Protein AF-A0A7Y8P0M4-F1 (afdb_monomer_lite)

Structure (mmCIF, N/CA/C/O backbone):
data_AF-A0A7Y8P0M4-F1
#
_entry.id   AF-A0A7Y8P0M4-F1
#
loop_
_atom_site.group_PDB
_atom_site.id
_atom_site.type_symbol
_atom_site.label_atom_id
_atom_site.label_alt_id
_atom_site.label_comp_id
_atom_site.label_asym_id
_atom_site.label_entity_id
_atom_site.label_seq_id
_atom_site.pdbx_PDB_ins_code
_atom_site.Cartn_x
_atom_site.Cartn_y
_atom_site.Cartn_z
_atom_site.occupancy
_atom_site.B_iso_or_equiv
_atom_site.auth_seq_id
_atom_site.auth_comp_id
_atom_site.auth_asym_id
_atom_site.auth_atom_id
_atom_site.pdbx_PDB_model_num
ATOM 1 N N . ASP A 1 1 ? -5.318 5.585 -12.826 1.00 85.81 1 ASP A N 1
ATOM 2 C CA . ASP A 1 1 ? -5.594 5.882 -11.404 1.00 85.81 1 ASP A CA 1
ATOM 3 C C . ASP A 1 1 ? -6.880 5.229 -10.946 1.00 85.81 1 ASP A C 1
ATOM 5 O O . ASP A 1 1 ? -7.837 5.169 -11.714 1.00 85.81 1 ASP A O 1
ATOM 9 N N . LEU A 1 2 ? -6.914 4.782 -9.694 1.00 94.31 2 LEU A N 1
ATOM 10 C CA . LEU A 1 2 ? -8.087 4.229 -9.022 1.00 94.31 2 LEU A CA 1
ATOM 11 C C . LEU A 1 2 ? -8.344 5.0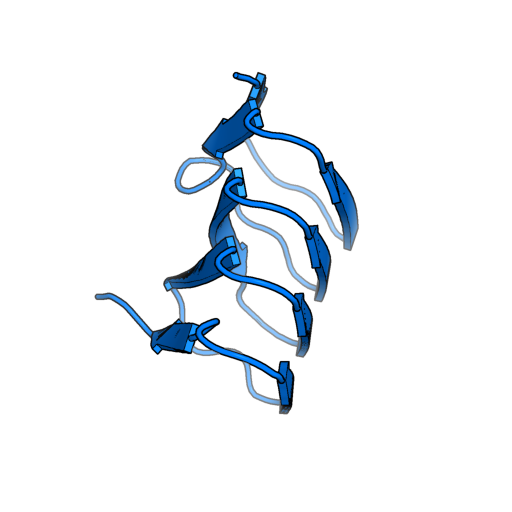02 -7.725 1.00 94.31 2 LEU A C 1
ATOM 13 O O . LEU A 1 2 ? -7.439 5.169 -6.909 1.00 94.31 2 LEU A O 1
ATOM 17 N N . LYS A 1 3 ? -9.586 5.454 -7.522 1.00 97.31 3 LYS A N 1
ATOM 18 C CA . LYS A 1 3 ? -10.018 6.150 -6.303 1.00 97.31 3 LYS A CA 1
ATOM 19 C C . LYS A 1 3 ? -10.995 5.282 -5.525 1.00 97.31 3 LYS A C 1
ATOM 21 O O . LYS A 1 3 ? -11.995 4.850 -6.091 1.00 97.31 3 LYS A O 1
ATOM 26 N N . LEU A 1 4 ? -10.723 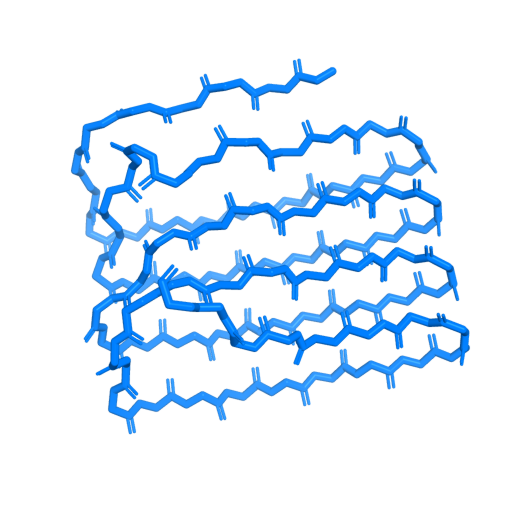5.053 -4.243 1.00 97.06 4 LEU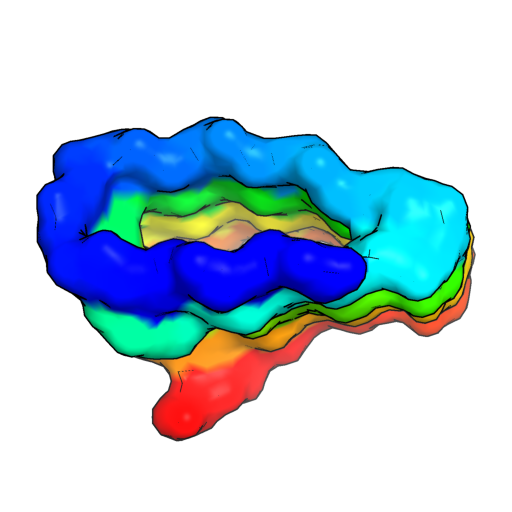 A N 1
ATOM 27 C CA . LEU A 1 4 ? -11.574 4.256 -3.358 1.00 97.06 4 LEU A CA 1
ATOM 28 C C . LEU A 1 4 ? -11.968 5.064 -2.122 1.00 97.06 4 LEU A C 1
ATOM 30 O O . LEU A 1 4 ? -11.164 5.824 -1.583 1.00 97.06 4 LEU A O 1
ATOM 34 N N . ASN A 1 5 ? -13.196 4.857 -1.652 1.00 98.12 5 ASN A N 1
ATOM 35 C CA . ASN A 1 5 ? -13.706 5.441 -0.418 1.00 98.12 5 ASN A CA 1
ATOM 36 C C . ASN A 1 5 ? -14.555 4.427 0.362 1.00 98.12 5 ASN A C 1
ATOM 38 O O . ASN A 1 5 ? -14.975 3.402 -0.177 1.00 98.12 5 ASN A O 1
ATOM 42 N N . GLY A 1 6 ? -14.781 4.703 1.646 1.00 98.06 6 GLY A N 1
ATOM 43 C CA . GLY A 1 6 ? -15.626 3.889 2.517 1.00 98.06 6 GLY A CA 1
ATOM 44 C C . GLY A 1 6 ? -14.838 3.156 3.599 1.00 98.06 6 GLY A C 1
ATOM 45 O O . GLY A 1 6 ? -13.868 3.678 4.149 1.00 98.06 6 GLY A O 1
ATOM 46 N N . LYS A 1 7 ? -15.283 1.949 3.956 1.00 98.25 7 LYS A N 1
ATOM 47 C CA . LYS A 1 7 ? -14.685 1.151 5.033 1.00 98.25 7 LYS A CA 1
ATOM 48 C C . LYS A 1 7 ? -14.598 -0.307 4.624 1.00 98.25 7 LYS A C 1
ATOM 50 O O . LYS A 1 7 ? -15.577 -0.864 4.137 1.00 98.25 7 LYS A O 1
ATOM 55 N N . VAL A 1 8 ? -13.450 -0.923 4.877 1.00 98.31 8 VAL A N 1
ATOM 56 C CA . VAL A 1 8 ? -13.221 -2.350 4.628 1.00 98.31 8 VAL A CA 1
ATOM 57 C C . VAL A 1 8 ? -12.470 -2.977 5.793 1.00 98.31 8 VAL A C 1
ATOM 59 O O . VAL A 1 8 ? -11.663 -2.335 6.467 1.00 98.31 8 VAL A O 1
ATOM 62 N N . SER A 1 9 ? -12.723 -4.257 6.042 1.00 98.38 9 SER A N 1
ATOM 63 C CA . SER A 1 9 ? -11.935 -5.028 7.006 1.00 98.38 9 SER A CA 1
ATOM 64 C C . SER A 1 9 ? -10.529 -5.310 6.475 1.00 98.38 9 SER A C 1
ATOM 66 O O . SER A 1 9 ? -9.560 -5.245 7.231 1.00 98.38 9 SER A O 1
ATOM 68 N N . PHE A 1 10 ? -10.406 -5.574 5.175 1.00 98.19 10 PHE A N 1
ATOM 69 C CA . PHE A 1 10 ? -9.142 -5.894 4.533 1.00 98.19 10 PHE A CA 1
ATOM 70 C C . PHE A 1 10 ? -9.051 -5.268 3.141 1.00 98.19 10 PHE A C 1
ATOM 72 O O . PHE A 1 10 ? -9.981 -5.383 2.344 1.00 98.19 10 PHE A O 1
ATOM 79 N N . LEU A 1 11 ? -7.925 -4.612 2.872 1.00 98.19 11 LEU A N 1
ATOM 80 C CA . LEU A 1 11 ? -7.534 -4.112 1.558 1.00 98.19 11 LEU A CA 1
ATOM 81 C C . LEU A 1 11 ? -6.321 -4.916 1.075 1.00 98.19 11 LEU A C 1
ATOM 83 O O . LEU A 1 11 ? -5.273 -4.834 1.707 1.00 98.19 11 LEU A O 1
ATOM 87 N N . ASP A 1 12 ? -6.447 -5.653 -0.028 1.00 98.25 12 ASP A N 1
ATOM 88 C CA . ASP A 1 12 ? -5.314 -6.233 -0.768 1.00 98.25 12 ASP A CA 1
ATOM 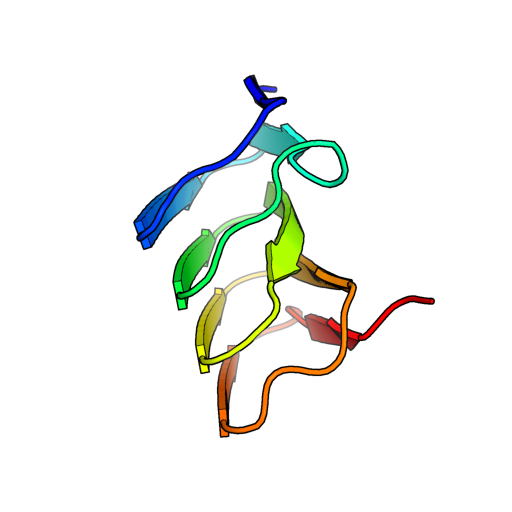89 C C . ASP A 1 12 ? -5.224 -5.510 -2.113 1.00 98.25 12 ASP A C 1
ATOM 91 O O . ASP A 1 12 ? -6.178 -5.532 -2.893 1.00 98.25 12 ASP A O 1
ATOM 95 N N . ALA A 1 13 ? -4.125 -4.795 -2.336 1.00 97.12 13 ALA A N 1
ATOM 96 C CA . ALA A 1 13 ? -3.938 -3.954 -3.506 1.00 97.12 13 ALA A CA 1
ATOM 97 C C . ALA A 1 13 ? -2.574 -4.194 -4.154 1.00 97.12 13 ALA A C 1
ATOM 99 O O . ALA A 1 13 ? -1.539 -4.240 -3.483 1.00 97.12 13 ALA A O 1
ATOM 100 N N . GLU A 1 14 ? -2.582 -4.276 -5.480 1.00 96.88 14 GLU A N 1
ATOM 101 C CA . GLU A 1 14 ? -1.391 -4.322 -6.319 1.00 96.88 14 GLU A CA 1
ATOM 102 C C . GLU A 1 14 ? -1.451 -3.176 -7.328 1.00 96.88 14 GLU A C 1
ATOM 104 O O . GLU A 1 14 ? -2.442 -3.007 -8.040 1.00 96.88 14 GLU A O 1
ATOM 109 N N . VAL A 1 15 ? -0.398 -2.365 -7.348 1.00 95.44 15 VAL A N 1
ATOM 110 C CA . VAL A 1 15 ? -0.252 -1.187 -8.199 1.00 95.44 15 VAL A CA 1
ATOM 111 C C . VAL A 1 15 ? 1.053 -1.334 -8.975 1.00 95.44 15 VAL A C 1
ATOM 113 O O . VAL A 1 15 ? 2.095 -1.660 -8.403 1.00 95.44 15 VAL A O 1
ATOM 116 N N . SER A 1 16 ? 1.006 -1.170 -10.293 1.00 94.44 16 SER A N 1
ATOM 117 C CA . SER A 1 16 ? 2.165 -1.420 -11.150 1.00 94.44 16 SER A CA 1
ATOM 118 C C . SER A 1 16 ? 2.221 -0.498 -12.368 1.00 94.44 16 SER A C 1
ATOM 120 O O . SER A 1 16 ? 1.247 0.174 -12.731 1.00 94.44 16 SER A O 1
ATOM 122 N N . GLY A 1 17 ? 3.394 -0.458 -13.004 1.00 91.12 17 GLY A N 1
ATOM 123 C CA . GLY A 1 17 ? 3.649 0.328 -14.208 1.00 91.12 17 GLY A CA 1
ATOM 124 C C . GLY A 1 17 ? 3.834 1.808 -13.885 1.00 91.12 17 GLY A C 1
ATOM 125 O O . GLY A 1 17 ? 4.933 2.221 -13.532 1.00 91.12 17 GLY A O 1
ATOM 126 N N . GLY A 1 18 ? 2.765 2.588 -14.019 1.00 89.56 18 GLY A N 1
ATOM 127 C CA . GLY A 1 18 ? 2.720 4.032 -13.747 1.00 89.56 18 GLY A CA 1
ATOM 128 C C . GLY A 1 18 ? 1.303 4.493 -13.407 1.00 89.56 18 GLY A C 1
ATOM 129 O O . GLY A 1 18 ? 0.857 5.536 -13.871 1.00 89.56 18 GLY A O 1
ATOM 130 N N . SER A 1 19 ? 0.553 3.634 -12.712 1.00 93.31 19 SER A N 1
ATOM 131 C CA . SER A 1 19 ? -0.810 3.916 -12.254 1.00 93.31 19 SER A CA 1
ATOM 132 C C . SER A 1 19 ? -0.809 4.277 -10.778 1.00 93.31 19 SER A C 1
ATOM 134 O O . SER A 1 19 ? -0.027 3.698 -10.038 1.00 93.31 19 SER A O 1
ATOM 136 N N . ASP A 1 20 ? -1.762 5.100 -10.338 1.00 95.00 20 ASP A N 1
ATOM 137 C CA . ASP A 1 20 ? -1.876 5.448 -8.919 1.00 95.00 20 ASP A CA 1
ATOM 138 C C . ASP A 1 20 ? -3.100 4.833 -8.230 1.00 95.00 20 ASP A C 1
ATOM 140 O O . ASP A 1 20 ? -4.197 4.759 -8.798 1.00 95.00 20 ASP A O 1
ATOM 144 N N . LEU A 1 21 ? -2.935 4.466 -6.957 1.00 97.12 21 LEU A N 1
ATOM 145 C CA . LEU A 1 21 ? -4.021 4.151 -6.031 1.00 97.12 21 LEU A CA 1
ATOM 146 C C . LEU A 1 21 ? -4.227 5.309 -5.051 1.00 97.12 21 LEU A C 1
ATOM 148 O O . LEU A 1 21 ? -3.338 5.653 -4.274 1.00 97.12 21 LEU A O 1
ATOM 152 N N . ILE A 1 22 ? -5.437 5.866 -5.023 1.00 97.81 22 ILE A N 1
ATOM 153 C CA . ILE A 1 22 ? -5.831 6.943 -4.112 1.00 97.81 22 ILE A CA 1
ATOM 154 C C . ILE A 1 22 ? -6.985 6.448 -3.235 1.00 97.81 22 ILE A C 1
ATOM 156 O O . ILE A 1 22 ? -8.152 6.476 -3.616 1.00 97.81 22 ILE A O 1
ATOM 160 N N . ALA A 1 23 ? -6.647 5.990 -2.039 1.00 97.31 23 ALA A N 1
ATOM 161 C CA . ALA A 1 23 ? -7.549 5.351 -1.088 1.00 97.31 23 ALA A CA 1
ATOM 162 C C . ALA A 1 23 ? -7.406 5.945 0.328 1.00 97.31 23 ALA A C 1
ATOM 164 O O . ALA A 1 23 ? -7.606 5.252 1.322 1.00 97.31 23 ALA A O 1
ATOM 165 N N . TYR A 1 24 ? -7.070 7.236 0.447 1.00 97.50 24 TYR A N 1
ATOM 166 C CA . TYR A 1 24 ? -7.089 7.918 1.748 1.00 97.50 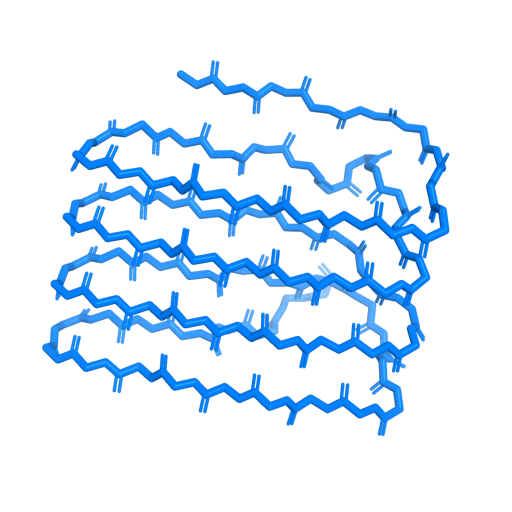24 TYR A CA 1
ATOM 167 C C . TYR A 1 24 ? -8.494 8.003 2.353 1.00 97.50 24 TYR A C 1
ATOM 169 O O . TYR A 1 24 ? -8.627 7.942 3.576 1.00 97.50 24 TYR A O 1
ATOM 177 N N . ASP A 1 25 ? -9.526 8.073 1.511 1.00 97.62 25 ASP A N 1
ATOM 178 C CA . ASP A 1 25 ? -10.930 8.107 1.938 1.00 97.62 25 ASP A CA 1
ATOM 179 C C . ASP A 1 25 ? -11.500 6.703 2.215 1.00 97.62 25 ASP A C 1
ATOM 181 O O . ASP A 1 25 ? -12.667 6.555 2.588 1.00 97.62 25 ASP A O 1
ATOM 185 N N . LEU A 1 26 ? -10.690 5.653 2.029 1.00 98.25 26 LEU A N 1
ATOM 186 C CA . LEU A 1 26 ? -11.012 4.271 2.366 1.00 98.25 26 LEU A CA 1
ATOM 187 C C . LEU A 1 26 ? -10.297 3.891 3.666 1.00 98.25 26 LEU A C 1
ATOM 189 O O . LEU A 1 26 ? -9.081 3.729 3.696 1.00 98.25 26 LEU A O 1
ATOM 193 N N . THR A 1 27 ? -11.049 3.696 4.746 1.00 98.00 27 THR A N 1
ATOM 194 C CA . THR A 1 27 ? -10.476 3.211 6.009 1.00 98.00 27 THR A CA 1
ATOM 195 C C . THR A 1 27 ? -10.411 1.686 6.008 1.00 98.00 27 THR A C 1
ATOM 197 O O . THR A 1 27 ? -11.449 1.023 6.085 1.00 98.00 27 THR A O 1
ATOM 200 N N . ALA A 1 28 ? -9.201 1.131 5.961 1.00 98.44 28 ALA A N 1
ATOM 201 C CA . ALA A 1 28 ? -8.965 -0.302 6.095 1.00 98.44 28 ALA A CA 1
ATOM 202 C C . ALA A 1 28 ? -8.535 -0.667 7.526 1.00 98.44 28 ALA A C 1
ATOM 204 O O . ALA A 1 28 ? -7.697 0.008 8.125 1.00 98.44 28 ALA A O 1
ATOM 205 N N . ILE A 1 29 ? -9.063 -1.760 8.085 1.00 98.44 29 ILE A N 1
ATOM 206 C CA . ILE A 1 29 ? -8.532 -2.292 9.355 1.00 98.44 29 ILE A CA 1
ATOM 207 C C . ILE A 1 29 ? -7.146 -2.895 9.109 1.00 98.44 29 ILE A C 1
ATOM 209 O O . ILE A 1 29 ? -6.178 -2.546 9.788 1.00 98.44 29 ILE A O 1
ATOM 213 N N . LYS A 1 30 ? -7.047 -3.762 8.100 1.00 98.69 30 LYS A N 1
ATOM 214 C CA . LYS A 1 30 ? -5.798 -4.365 7.635 1.00 98.69 30 LYS A CA 1
ATOM 215 C C . LYS A 1 30 ? -5.547 -3.996 6.178 1.00 98.69 30 LYS A C 1
ATOM 217 O O . LYS A 1 30 ? -6.489 -3.977 5.387 1.00 98.69 30 LYS A O 1
ATOM 222 N N . ALA A 1 31 ? -4.295 -3.753 5.816 1.00 98.50 31 ALA A N 1
ATOM 223 C CA . ALA A 1 31 ? -3.915 -3.464 4.441 1.00 98.50 31 ALA A CA 1
ATOM 224 C C . ALA A 1 31 ? -2.675 -4.259 4.022 1.00 98.50 31 ALA A C 1
ATOM 226 O O . ALA A 1 31 ? -1.677 -4.287 4.743 1.00 98.50 31 ALA A O 1
ATOM 227 N N . LYS A 1 32 ? -2.744 -4.856 2.834 1.00 98.62 32 LYS A N 1
ATOM 228 C CA . LYS A 1 32 ? -1.619 -5.395 2.083 1.00 98.62 32 LYS A CA 1
ATOM 229 C C . LYS A 1 32 ? -1.488 -4.612 0.783 1.00 98.62 32 LYS A C 1
ATOM 231 O O . LYS A 1 32 ? -2.418 -4.598 -0.016 1.00 98.62 32 LYS A O 1
ATOM 236 N N . VAL A 1 33 ? -0.362 -3.936 0.583 1.00 98.06 33 VAL A N 1
ATOM 237 C CA . VAL A 1 33 ? -0.144 -3.083 -0.592 1.00 98.06 33 VAL A CA 1
ATOM 238 C C . VAL A 1 33 ? 1.176 -3.439 -1.249 1.00 98.06 33 VAL A C 1
ATOM 240 O O . VAL A 1 33 ? 2.215 -3.445 -0.590 1.00 98.06 33 VAL A O 1
ATOM 243 N N . ARG A 1 34 ? 1.135 -3.714 -2.551 1.00 97.94 34 ARG A N 1
ATOM 244 C CA . ARG A 1 34 ? 2.312 -3.926 -3.396 1.00 97.94 34 ARG A CA 1
ATOM 245 C C . ARG A 1 34 ? 2.340 -2.839 -4.469 1.00 97.94 34 ARG A C 1
ATOM 247 O O . ARG A 1 34 ? 1.358 -2.700 -5.190 1.00 97.94 34 ARG A O 1
ATOM 254 N N . ALA A 1 35 ? 3.421 -2.072 -4.558 1.00 97.38 35 ALA A N 1
ATOM 255 C CA . ALA A 1 35 ? 3.597 -1.001 -5.539 1.00 97.38 35 ALA A CA 1
ATOM 256 C C . ALA A 1 35 ? 4.908 -1.203 -6.311 1.00 97.38 35 ALA A C 1
ATOM 258 O O . ALA A 1 35 ? 5.948 -1.460 -5.706 1.00 97.38 35 ALA A O 1
ATOM 259 N N . SER A 1 36 ? 4.870 -1.110 -7.639 1.00 96.06 36 SER A N 1
ATOM 260 C CA . SER A 1 36 ? 6.030 -1.398 -8.490 1.00 96.06 36 SER A CA 1
ATOM 261 C C . SER A 1 36 ? 6.080 -0.540 -9.756 1.00 96.06 36 SER A C 1
ATOM 263 O O . SER A 1 36 ? 5.060 -0.090 -10.270 1.00 96.06 36 SER A O 1
ATOM 265 N N . GLY A 1 37 ? 7.275 -0.336 -10.314 1.00 93.62 37 GLY A N 1
ATOM 266 C CA . GLY A 1 37 ? 7.453 0.567 -11.458 1.00 93.62 37 GLY A CA 1
ATOM 267 C C . GLY A 1 37 ? 7.579 2.012 -10.981 1.00 93.62 37 GLY A C 1
ATOM 268 O O . GLY A 1 37 ? 8.402 2.263 -10.111 1.00 93.62 37 GLY A O 1
ATOM 269 N N . GLY A 1 38 ? 6.804 2.937 -11.547 1.00 92.06 38 GLY A N 1
ATOM 270 C CA . GLY A 1 38 ? 6.698 4.344 -11.128 1.00 92.06 38 GLY A CA 1
ATOM 271 C C . GLY A 1 38 ? 5.299 4.702 -10.618 1.00 92.06 38 GLY A C 1
ATOM 272 O O . GLY A 1 38 ? 4.791 5.770 -10.935 1.00 92.06 38 GLY A O 1
ATOM 273 N N . SER A 1 39 ? 4.638 3.759 -9.944 1.00 94.06 39 SER A N 1
ATOM 274 C CA . SER A 1 39 ? 3.291 3.909 -9.380 1.00 94.06 39 SER A CA 1
ATOM 275 C C . SER A 1 39 ? 3.303 4.437 -7.949 1.00 94.06 39 SER A C 1
ATOM 277 O O . SER A 1 39 ? 4.134 3.976 -7.167 1.00 94.06 39 SER A O 1
ATOM 279 N N . ASP A 1 40 ? 2.281 5.194 -7.552 1.00 95.38 40 ASP A N 1
ATOM 280 C CA . ASP A 1 40 ? 2.080 5.567 -6.149 1.00 95.38 40 ASP A CA 1
ATOM 281 C C . ASP A 1 40 ? 0.841 4.918 -5.520 1.00 95.38 40 ASP A C 1
ATOM 283 O O . ASP A 1 40 ? -0.217 4.779 -6.139 1.00 95.38 40 ASP A O 1
ATOM 287 N N . ALA A 1 41 ? 0.920 4.584 -4.230 1.00 97.75 41 ALA A N 1
ATOM 288 C CA . ALA A 1 41 ? -0.232 4.141 -3.445 1.00 97.75 41 ALA A CA 1
ATOM 289 C C . ALA A 1 41 ? -0.445 5.015 -2.207 1.00 97.75 41 ALA A C 1
ATOM 291 O O . ALA A 1 41 ? 0.452 5.188 -1.392 1.00 97.75 41 ALA A O 1
ATOM 292 N N . LYS A 1 42 ? -1.660 5.540 -2.031 1.00 98.25 42 LYS A N 1
ATOM 293 C CA . LYS A 1 42 ? -2.076 6.379 -0.896 1.00 98.25 42 LYS A CA 1
ATOM 294 C C . LYS A 1 42 ? -3.209 5.683 -0.153 1.00 98.25 42 LYS A C 1
ATOM 296 O O . LYS A 1 42 ? -4.302 5.588 -0.698 1.00 98.25 42 LYS A O 1
ATOM 301 N N . ILE A 1 43 ? -2.978 5.190 1.062 1.00 98.25 43 ILE A N 1
ATOM 302 C CA . ILE A 1 43 ? -3.958 4.377 1.811 1.00 98.25 43 ILE A CA 1
ATOM 303 C C . ILE A 1 43 ? -4.178 4.874 3.246 1.00 98.25 43 ILE A C 1
ATOM 305 O O . ILE A 1 43 ? -3.299 5.499 3.834 1.00 98.25 43 ILE A O 1
ATOM 309 N N . SER A 1 44 ? -5.325 4.550 3.845 1.00 98.44 44 SER A N 1
ATOM 310 C CA . SER A 1 44 ? -5.590 4.758 5.278 1.00 98.44 44 SER A CA 1
ATOM 311 C C . SER A 1 44 ? -5.789 3.416 5.987 1.00 98.44 44 SER A C 1
ATOM 313 O O . SER A 1 44 ? -6.647 2.624 5.595 1.00 98.44 44 SER A O 1
ATOM 315 N N . VAL A 1 45 ? -5.011 3.151 7.041 1.00 98.38 45 VAL A N 1
ATOM 316 C CA . VAL A 1 45 ? -5.007 1.862 7.754 1.00 98.38 45 VAL A CA 1
ATOM 317 C C . VAL A 1 45 ? -4.965 2.040 9.272 1.00 98.38 45 VAL A C 1
ATOM 319 O O . VAL A 1 45 ? -4.264 2.911 9.785 1.00 98.38 45 VAL A O 1
ATOM 322 N N . THR A 1 46 ? -5.717 1.221 10.013 1.00 98.12 46 THR A N 1
ATOM 323 C CA . THR A 1 46 ? -5.899 1.415 11.465 1.00 98.12 46 THR A CA 1
ATOM 324 C C . THR A 1 46 ? -5.299 0.331 12.355 1.00 98.12 46 THR A C 1
ATOM 326 O O . THR A 1 46 ? -5.042 0.620 13.520 1.00 98.12 46 THR A O 1
ATOM 329 N N . SER A 1 47 ? -5.037 -0.886 11.861 1.00 98.00 47 SER A N 1
ATOM 330 C CA . SER A 1 47 ? -4.546 -1.995 12.698 1.00 98.00 47 SER A CA 1
ATOM 331 C C . SER A 1 47 ? -3.247 -2.623 12.194 1.00 98.00 47 SER A C 1
ATOM 333 O O . SER A 1 47 ? -2.253 -2.601 12.921 1.00 98.00 47 SER A O 1
ATOM 335 N N . GLU A 1 48 ? -3.221 -3.147 10.966 1.00 98.50 48 GLU A N 1
ATOM 336 C CA . GLU A 1 48 ? -2.054 -3.866 10.430 1.00 98.50 48 GLU A CA 1
ATOM 337 C C . GLU A 1 48 ? -1.750 -3.448 8.989 1.00 98.50 48 GLU A C 1
ATOM 339 O O . GLU A 1 48 ? -2.650 -3.414 8.151 1.00 98.50 48 GLU A O 1
ATOM 344 N N . LEU A 1 49 ? -0.480 -3.171 8.698 1.00 98.56 49 LEU A N 1
ATOM 345 C CA . LEU A 1 49 ? 0.012 -2.834 7.365 1.00 98.56 49 LEU A CA 1
ATOM 346 C C . LEU A 1 49 ? 1.143 -3.778 6.946 1.00 98.56 49 LEU A C 1
ATOM 348 O O . LEU A 1 49 ? 2.165 -3.848 7.624 1.00 98.56 49 LEU A O 1
ATOM 352 N N . GLU A 1 50 ? 0.980 -4.437 5.801 1.00 98.56 50 GLU A N 1
ATOM 353 C CA . GLU A 1 50 ? 2.042 -5.101 5.040 1.00 98.56 50 GLU A CA 1
ATOM 354 C C . GLU A 1 50 ? 2.236 -4.331 3.725 1.00 98.56 50 GLU A C 1
ATOM 356 O O . GLU A 1 50 ? 1.367 -4.341 2.856 1.00 98.56 50 GLU A O 1
ATOM 361 N N . ALA A 1 51 ? 3.349 -3.615 3.586 1.00 98.19 51 ALA A N 1
ATOM 362 C CA . ALA A 1 51 ? 3.628 -2.774 2.426 1.00 98.19 51 ALA A CA 1
ATOM 363 C C . ALA A 1 51 ? 4.911 -3.227 1.722 1.00 98.19 51 ALA A C 1
ATOM 365 O O . ALA A 1 51 ? 5.939 -3.438 2.365 1.00 98.19 51 ALA A O 1
ATOM 366 N N . SER A 1 52 ? 4.863 -3.364 0.401 1.00 98.06 52 SER A N 1
ATOM 367 C CA . SER A 1 52 ? 6.017 -3.693 -0.438 1.00 98.06 52 SER A CA 1
ATOM 368 C C . SER A 1 52 ? 6.102 -2.727 -1.612 1.00 98.06 52 SER A C 1
ATOM 370 O O . SER A 1 52 ? 5.169 -2.658 -2.405 1.00 98.06 52 SER A O 1
ATOM 372 N N . ALA A 1 53 ? 7.201 -1.989 -1.716 1.00 97.44 53 ALA A N 1
ATOM 373 C CA . ALA A 1 53 ? 7.459 -1.038 -2.788 1.00 97.44 53 ALA A CA 1
ATOM 374 C C . ALA A 1 53 ? 8.772 -1.397 -3.498 1.00 97.44 53 ALA A C 1
ATOM 376 O O . ALA A 1 53 ? 9.756 -1.765 -2.852 1.00 97.44 53 ALA A O 1
ATOM 377 N N . ASN A 1 54 ? 8.799 -1.333 -4.826 1.00 95.56 54 ASN A N 1
ATOM 378 C CA . ASN A 1 54 ? 10.001 -1.638 -5.597 1.00 95.56 54 ASN A CA 1
ATOM 379 C C . ASN A 1 54 ? 10.105 -0.813 -6.886 1.00 95.56 54 ASN A C 1
ATOM 381 O O . ASN A 1 54 ? 9.106 -0.369 -7.447 1.00 95.56 54 ASN A O 1
ATOM 385 N N . GLY A 1 55 ? 11.326 -0.641 -7.398 1.00 93.38 55 GLY A N 1
ATOM 386 C CA . GLY A 1 55 ? 11.575 0.190 -8.581 1.00 93.38 55 GLY A CA 1
ATOM 387 C C . GLY A 1 55 ? 11.690 1.661 -8.188 1.00 93.38 55 GLY A C 1
ATOM 388 O O . GLY A 1 55 ? 12.634 2.010 -7.490 1.00 93.38 55 GLY A O 1
ATOM 389 N N . GLY A 1 56 ? 10.755 2.500 -8.632 1.00 93.38 56 GLY A N 1
ATOM 390 C CA . GLY A 1 56 ? 10.599 3.909 -8.241 1.00 93.38 56 GLY A CA 1
ATOM 391 C C . GLY A 1 56 ? 9.181 4.227 -7.753 1.00 93.38 56 GLY A C 1
ATOM 392 O O . GLY A 1 56 ? 8.700 5.331 -7.967 1.00 93.38 56 GLY A O 1
ATOM 393 N N . ALA A 1 57 ? 8.494 3.230 -7.194 1.00 96.38 57 ALA A N 1
ATOM 394 C CA . ALA A 1 57 ? 7.132 3.341 -6.692 1.00 96.38 57 ALA A CA 1
ATOM 395 C C . ALA A 1 57 ? 7.115 3.753 -5.218 1.00 96.38 57 ALA A C 1
ATOM 397 O O . ALA A 1 57 ? 7.889 3.192 -4.444 1.00 96.38 57 ALA A O 1
ATOM 398 N N . ASP A 1 58 ? 6.187 4.616 -4.804 1.00 97.19 58 ASP A N 1
ATOM 399 C CA . ASP A 1 58 ? 6.058 5.017 -3.402 1.00 97.19 58 ASP A CA 1
ATOM 400 C C . ASP A 1 58 ? 4.745 4.552 -2.766 1.00 97.19 58 ASP A C 1
ATOM 402 O O . ASP A 1 58 ? 3.671 4.546 -3.372 1.00 97.19 58 ASP A O 1
ATOM 406 N N . ILE A 1 59 ? 4.807 4.198 -1.480 1.00 98.00 59 ILE A N 1
ATOM 407 C CA . ILE A 1 59 ? 3.617 3.912 -0.672 1.00 98.00 59 ILE A CA 1
ATOM 408 C C . ILE A 1 59 ? 3.510 4.926 0.461 1.00 98.00 59 ILE A C 1
ATOM 410 O O . ILE A 1 59 ? 4.329 4.987 1.379 1.00 98.00 59 ILE A O 1
ATOM 414 N N . TYR A 1 60 ? 2.416 5.670 0.447 1.00 98.25 60 TYR A N 1
ATOM 415 C CA . TYR A 1 60 ? 2.016 6.609 1.474 1.00 98.25 60 TYR A CA 1
ATOM 416 C C . TYR A 1 60 ? 0.848 6.034 2.266 1.00 98.25 60 TYR A C 1
ATOM 418 O O . TYR A 1 60 ? -0.184 5.662 1.705 1.00 98.25 60 TYR A O 1
ATOM 426 N N . TYR A 1 61 ? 0.978 5.986 3.587 1.00 98.19 61 TYR A N 1
ATOM 427 C CA . TYR A 1 61 ? -0.103 5.511 4.446 1.00 98.19 61 TYR A CA 1
ATOM 428 C C . TYR A 1 61 ? -0.420 6.487 5.574 1.00 98.19 61 TYR A C 1
ATOM 430 O O . TYR A 1 61 ? 0.475 7.101 6.155 1.00 98.19 61 TYR A O 1
ATOM 438 N N . ARG A 1 62 ? -1.709 6.593 5.894 1.00 98.00 62 ARG A N 1
ATOM 439 C CA . ARG A 1 62 ? -2.264 7.331 7.032 1.00 98.00 62 ARG A CA 1
ATOM 440 C C . ARG A 1 62 ? -2.784 6.386 8.107 1.00 98.00 62 ARG A C 1
ATOM 442 O O . ARG A 1 62 ? -3.047 5.211 7.851 1.00 98.00 62 ARG A O 1
ATOM 449 N N . GLY A 1 63 ? -2.979 6.941 9.300 1.00 95.94 63 GLY A N 1
ATOM 450 C CA . GLY A 1 63 ? -3.451 6.225 10.483 1.00 95.94 63 GLY A CA 1
ATOM 451 C C . GLY A 1 63 ? -2.318 5.807 11.416 1.00 95.94 63 GLY A C 1
ATOM 452 O O . GLY A 1 63 ? -1.162 6.193 11.238 1.00 95.94 63 GLY A O 1
ATOM 453 N N . ASN A 1 64 ? -2.666 5.049 12.456 1.00 95.88 64 ASN A N 1
ATOM 454 C CA . ASN A 1 64 ? -1.731 4.573 13.476 1.00 95.88 64 ASN A CA 1
ATOM 455 C C . ASN A 1 64 ? -1.864 3.053 13.679 1.00 95.88 64 ASN A C 1
ATOM 457 O O .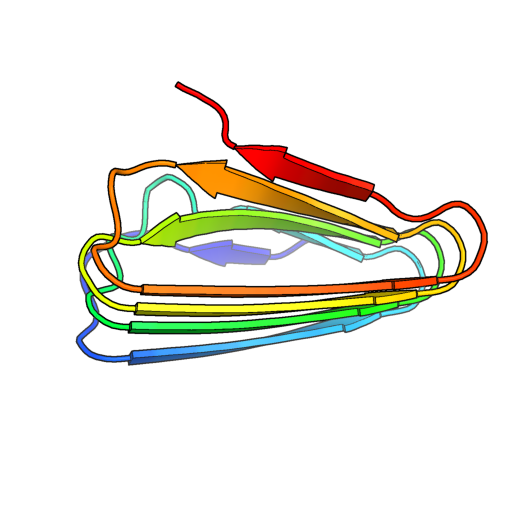 ASN A 1 64 ? -2.283 2.625 14.756 1.00 95.88 64 ASN A O 1
ATOM 461 N N . PRO A 1 65 ? -1.572 2.235 12.649 1.00 96.50 65 PRO A N 1
ATOM 462 C CA . PRO A 1 65 ? -1.613 0.782 12.774 1.00 96.50 65 PRO A CA 1
ATOM 463 C C . PRO A 1 65 ? -0.645 0.297 13.858 1.00 96.50 65 PRO A C 1
ATOM 465 O O . PRO A 1 65 ? 0.500 0.741 13.937 1.00 96.50 65 PRO A O 1
ATOM 468 N N . ALA A 1 66 ? -1.103 -0.650 14.674 1.00 96.38 66 ALA A N 1
ATOM 469 C CA . ALA A 1 66 ? -0.305 -1.267 15.729 1.00 96.38 66 ALA A CA 1
ATOM 470 C C . ALA A 1 66 ? 0.841 -2.132 15.176 1.00 96.38 66 ALA A C 1
ATOM 472 O O . ALA A 1 66 ? 1.840 -2.344 15.863 1.00 96.38 66 ALA A O 1
ATOM 473 N N . ARG A 1 67 ? 0.706 -2.648 13.947 1.00 97.69 67 ARG A N 1
ATOM 474 C CA . ARG A 1 67 ? 1.730 -3.456 13.272 1.00 97.69 67 ARG A CA 1
ATOM 475 C C . ARG A 1 67 ? 1.994 -2.936 11.873 1.00 97.69 67 ARG A C 1
ATOM 477 O O . ARG A 1 67 ? 1.068 -2.764 11.085 1.00 97.69 67 ARG A O 1
ATOM 484 N N . VAL A 1 68 ? 3.268 -2.725 11.564 1.00 98.06 68 VAL A N 1
ATOM 485 C CA . VAL A 1 68 ? 3.706 -2.211 10.269 1.00 98.06 68 VAL A CA 1
ATOM 486 C C . VAL A 1 68 ? 4.919 -3.001 9.803 1.00 98.06 68 VAL A C 1
ATOM 488 O O . VAL A 1 68 ? 5.982 -2.919 10.412 1.00 98.06 68 VAL A O 1
ATOM 491 N N . ASN A 1 69 ? 4.749 -3.753 8.722 1.00 98.19 69 ASN A N 1
ATOM 492 C CA . ASN A 1 69 ? 5.818 -4.430 8.007 1.00 98.19 69 ASN A CA 1
ATOM 493 C C . ASN A 1 69 ? 6.001 -3.749 6.648 1.00 98.19 69 ASN A C 1
ATOM 495 O O . ASN A 1 69 ? 5.041 -3.615 5.888 1.00 98.19 69 ASN A O 1
ATOM 499 N N . LYS A 1 70 ? 7.216 -3.282 6.367 1.00 97.62 70 LYS A N 1
ATOM 500 C CA . LYS A 1 70 ? 7.544 -2.528 5.157 1.00 97.62 70 LYS A CA 1
ATOM 501 C C . LYS A 1 70 ? 8.756 -3.144 4.494 1.00 97.62 70 LYS A C 1
ATOM 503 O O . LYS A 1 70 ? 9.760 -3.392 5.159 1.00 97.62 70 LYS A O 1
ATOM 508 N N . HIS A 1 71 ? 8.679 -3.300 3.185 1.00 97.44 71 HIS A N 1
ATOM 509 C CA . HIS A 1 71 ? 9.810 -3.678 2.362 1.00 97.44 71 HIS A CA 1
ATOM 510 C C . HIS A 1 71 ? 9.914 -2.718 1.181 1.00 97.44 71 HIS A C 1
ATOM 512 O O . HIS A 1 71 ? 8.996 -2.653 0.371 1.00 97.44 71 HIS A O 1
ATOM 518 N N . SER A 1 72 ? 11.004 -1.964 1.093 1.00 96.12 72 SER A N 1
ATOM 519 C CA . SER A 1 72 ? 11.296 -1.083 -0.039 1.00 96.12 72 SER A CA 1
ATOM 520 C C . SER A 1 72 ? 12.630 -1.467 -0.675 1.00 96.12 72 SER A C 1
ATOM 522 O O . SER A 1 72 ? 13.548 -1.915 0.016 1.00 96.12 72 SER A O 1
ATOM 524 N N . SER A 1 73 ? 12.737 -1.339 -1.998 1.00 94.12 73 SER A N 1
ATOM 525 C CA . SER A 1 73 ? 13.965 -1.646 -2.741 1.00 94.12 73 SER A CA 1
ATOM 526 C C . SER A 1 73 ? 14.080 -0.845 -4.042 1.00 94.12 73 SER A C 1
ATOM 528 O O . SER A 1 73 ? 13.086 -0.530 -4.695 1.00 94.12 73 SER A O 1
ATOM 530 N N . GLY A 1 74 ? 15.309 -0.537 -4.461 1.00 93.94 74 GLY A N 1
ATOM 531 C CA . GLY A 1 74 ? 15.552 0.389 -5.571 1.00 93.94 74 GLY A CA 1
ATOM 532 C C . GLY A 1 74 ? 15.469 1.842 -5.099 1.00 93.94 74 GLY A C 1
ATOM 533 O O . GLY A 1 74 ? 16.071 2.180 -4.084 1.00 93.94 74 GLY A O 1
ATOM 534 N N . GLY A 1 75 ? 14.746 2.686 -5.835 1.00 93.62 75 GLY A N 1
ATOM 535 C CA . GLY A 1 75 ? 14.472 4.090 -5.506 1.00 93.62 75 GLY A CA 1
ATOM 536 C C . GLY A 1 75 ? 13.097 4.338 -4.874 1.00 93.62 75 GLY A C 1
ATOM 537 O O . GLY A 1 75 ? 12.651 5.476 -4.869 1.00 93.62 75 GLY A O 1
ATOM 538 N N . SER A 1 76 ? 12.414 3.293 -4.404 1.00 95.94 76 SER A N 1
ATOM 539 C CA . SER A 1 76 ? 11.091 3.368 -3.767 1.00 95.94 76 SER A CA 1
ATOM 540 C C . SER A 1 76 ? 11.146 3.787 -2.297 1.00 95.94 76 SER A C 1
ATOM 542 O O . SER A 1 76 ? 12.050 3.335 -1.586 1.00 95.94 76 SER A O 1
ATOM 544 N N . ASP A 1 77 ? 10.093 4.438 -1.800 1.00 97.50 77 ASP A N 1
ATOM 545 C CA . ASP A 1 77 ? 9.913 4.743 -0.379 1.00 97.50 77 ASP A CA 1
ATOM 546 C C . ASP A 1 77 ? 8.546 4.329 0.203 1.00 97.50 77 ASP A C 1
ATOM 548 O O . ASP A 1 77 ? 7.526 4.232 -0.480 1.00 97.50 77 ASP A O 1
ATOM 552 N N . ILE A 1 78 ? 8.508 4.079 1.522 1.00 97.75 78 ILE A N 1
ATOM 553 C CA . ILE A 1 78 ? 7.266 3.751 2.254 1.00 97.75 78 ILE A CA 1
ATOM 554 C C . ILE A 1 78 ? 7.092 4.665 3.472 1.00 97.75 78 ILE A C 1
ATOM 556 O O . ILE A 1 78 ? 7.564 4.394 4.588 1.00 97.75 78 ILE A O 1
ATOM 560 N N . THR A 1 79 ? 6.321 5.732 3.279 1.00 97.94 79 THR A N 1
ATOM 561 C CA . THR A 1 79 ? 6.235 6.868 4.201 1.00 97.94 79 THR A CA 1
ATOM 562 C C . THR A 1 79 ? 4.885 6.951 4.907 1.00 97.94 79 THR A C 1
ATOM 564 O O . THR A 1 79 ? 3.821 6.870 4.293 1.00 97.94 79 THR A O 1
ATOM 567 N N . ARG A 1 80 ? 4.918 7.178 6.224 1.00 97.56 80 ARG A N 1
ATOM 568 C CA . ARG A 1 80 ? 3.716 7.553 6.977 1.00 97.56 80 ARG A CA 1
ATOM 569 C C . ARG A 1 80 ? 3.412 9.029 6.739 1.00 97.56 80 ARG A C 1
ATOM 571 O O . ARG A 1 80 ? 4.311 9.857 6.858 1.00 97.56 80 ARG A O 1
ATOM 578 N N . LYS A 1 81 ? 2.160 9.358 6.442 1.00 95.56 81 LYS A N 1
ATOM 579 C CA . LYS A 1 81 ? 1.655 10.732 6.367 1.00 95.56 81 LYS A CA 1
ATOM 580 C C . LYS A 1 81 ? 0.615 10.959 7.464 1.00 95.56 81 LYS A C 1
ATOM 582 O O . LYS A 1 81 ? -0.013 10.002 7.925 1.00 95.56 81 LYS A O 1
ATOM 587 N N . GLU A 1 82 ? 0.488 12.213 7.888 1.00 82.75 82 GLU A N 1
ATOM 588 C CA . GLU A 1 82 ? -0.580 12.665 8.789 1.00 82.75 82 GLU A CA 1
ATOM 589 C C . GLU A 1 82 ? -1.937 12.704 8.069 1.00 82.75 82 GLU A C 1
ATOM 591 O O . GLU A 1 82 ? -1.984 13.001 6.842 1.00 82.75 82 GLU A O 1
#

Radius of gyration: 11.19 Å; chains: 1; bounding box: 31×19×30 Å

Secondary structure (DSSP, 8-state):
-EEEEEEEEEEEEEE-TT--EEEEEEEEEEEEEEEEES-EEEEEEEEEEEEEEEET-EEEEES--SEEEEEEEET--EEE--

Sequence (82 aa):
DLKLNGKVSFLDAEVSGGSDLIAYDLTAIKAKVRASGGSDAKISVTSELEASANGGADIYYRGNPARVNKHSSGGSDITRKE

pLDDT: mean 96.53, std 2.72, range [82.75, 98.69]

Foldseek 3Di:
DDEDADEDQEAEEEAEAAEEAHACRYEYQEYEYEYEHQYEYEHEYEAEYHYEYEDQYEYEYEYDHPYYHYHYYDNYYYDYDD